Protein AF-A0A183KWL4-F1 (afdb_monomer_lite)

Radius of gyration: 19.21 Å; chains: 1; bounding box: 50×35×50 Å

Foldseek 3Di:
DPVPDDPVVVVVVVVVVVLVVLVVVLCCCLQPVDPPPDPDPDDDDSDHSLCCLQPPDDPVNNVSVLVVCLVCLVLAAADALCVVVVQCVVPPFDLVVLLVSVLVSCVSFDPDPDSVVSSVQCQQQFKAKQNQTCHDHPDSRPHGPVSSVVSCVNQDPVFQWIWIDRHRPDIGIHGNDSVSPD

Organism: NCBI:txid6186

Structure (mmCIF, N/CA/C/O backbone):
data_AF-A0A183KWL4-F1
#
_entry.id   AF-A0A183KWL4-F1
#
loop_
_atom_site.group_PDB
_atom_site.id
_atom_site.type_symbol
_atom_site.label_atom_id
_atom_site.label_alt_id
_atom_site.label_comp_id
_atom_site.label_asym_id
_atom_site.label_entity_id
_atom_site.label_seq_id
_atom_site.pdbx_PDB_ins_code
_atom_site.Cartn_x
_atom_site.Cartn_y
_atom_site.Cartn_z
_atom_site.occupancy
_atom_site.B_iso_or_equiv
_atom_site.auth_seq_id
_atom_site.auth_comp_id
_atom_site.auth_asym_id
_atom_site.auth_atom_id
_atom_site.pdbx_PDB_model_num
ATOM 1 N N . MET A 1 1 ? 22.504 18.244 -25.065 1.00 46.50 1 MET A N 1
ATOM 2 C CA . MET A 1 1 ? 23.653 17.922 -25.941 1.00 46.50 1 MET A CA 1
ATOM 3 C C . MET A 1 1 ? 24.718 17.270 -25.061 1.00 46.50 1 MET A C 1
ATOM 5 O O . MET A 1 1 ? 25.282 17.943 -24.215 1.00 46.50 1 MET A O 1
ATOM 9 N N . PHE A 1 2 ? 24.898 15.950 -25.150 1.00 50.12 2 PHE A N 1
ATOM 10 C CA . PHE A 1 2 ? 25.804 15.177 -24.285 1.00 50.12 2 PHE A CA 1
ATOM 11 C C . PHE A 1 2 ? 27.187 15.063 -24.951 1.00 50.12 2 PHE A C 1
ATOM 13 O O . PHE A 1 2 ? 27.503 14.051 -25.574 1.00 50.12 2 PHE A O 1
ATOM 20 N N . SER A 1 3 ? 27.991 16.127 -24.915 1.00 51.28 3 SER A N 1
ATOM 21 C CA . SER A 1 3 ? 29.235 16.244 -25.700 1.00 51.28 3 SER A CA 1
ATOM 22 C C . SER A 1 3 ? 30.487 15.620 -25.059 1.00 51.28 3 SER A C 1
ATOM 24 O O . SER A 1 3 ? 31.583 15.867 -25.544 1.00 51.28 3 SER A O 1
ATOM 26 N N . GLY A 1 4 ? 30.345 14.795 -24.014 1.00 57.56 4 GLY A N 1
ATOM 27 C CA . GLY A 1 4 ? 31.476 14.148 -23.323 1.00 57.56 4 GLY A CA 1
ATOM 28 C C . GLY A 1 4 ? 31.381 12.628 -23.164 1.00 57.56 4 GLY A C 1
ATOM 29 O O . GLY A 1 4 ? 32.296 12.028 -22.623 1.00 57.56 4 GLY A O 1
ATOM 30 N N . PHE A 1 5 ? 30.295 12.005 -23.627 1.00 54.16 5 PHE A N 1
ATOM 31 C CA . PHE A 1 5 ? 30.062 10.569 -23.454 1.00 54.16 5 PHE A CA 1
ATOM 32 C C . PHE A 1 5 ? 30.445 9.778 -24.711 1.00 54.16 5 PHE A C 1
ATOM 34 O O . PHE A 1 5 ? 30.109 10.175 -25.839 1.00 54.16 5 PHE A O 1
ATOM 41 N N . SER A 1 6 ? 31.098 8.635 -24.511 1.00 68.75 6 SER A N 1
ATOM 42 C CA . SER A 1 6 ? 31.286 7.606 -25.533 1.00 68.75 6 SER A CA 1
ATOM 43 C C . SER A 1 6 ? 29.929 7.115 -26.063 1.00 68.75 6 SER A C 1
ATOM 45 O O . SER A 1 6 ? 28.883 7.278 -25.430 1.00 68.75 6 SER A O 1
ATOM 47 N N . TYR A 1 7 ? 29.910 6.518 -27.257 1.00 62.44 7 TYR A N 1
ATOM 48 C CA . TYR A 1 7 ? 28.674 6.018 -27.876 1.00 62.44 7 TYR A CA 1
ATOM 49 C C . TYR A 1 7 ? 27.932 5.003 -26.982 1.00 62.44 7 TYR A C 1
ATOM 51 O O . TYR A 1 7 ? 26.702 5.018 -26.898 1.00 62.44 7 TYR A O 1
ATOM 59 N N . GLN A 1 8 ? 28.683 4.172 -26.252 1.00 61.38 8 GLN A N 1
ATOM 60 C CA . GLN A 1 8 ? 28.130 3.223 -25.286 1.00 61.38 8 GLN A CA 1
ATOM 61 C C . GLN A 1 8 ? 27.472 3.934 -24.097 1.00 61.38 8 GLN A C 1
ATOM 63 O O . GLN A 1 8 ? 26.343 3.601 -23.746 1.00 61.38 8 GLN A O 1
ATOM 68 N N . GLU A 1 9 ? 28.104 4.965 -23.536 1.00 62.22 9 GLU A N 1
ATOM 69 C CA . GLU A 1 9 ? 27.537 5.733 -22.420 1.00 62.22 9 GLU A CA 1
ATOM 70 C C . GLU A 1 9 ? 26.287 6.525 -22.829 1.00 62.22 9 GLU A C 1
ATOM 72 O O . GLU A 1 9 ? 25.316 6.575 -22.078 1.00 62.22 9 GLU A O 1
ATOM 77 N N . LYS A 1 10 ? 26.248 7.083 -24.046 1.00 61.50 10 LYS A N 1
ATOM 78 C CA . LYS A 1 10 ? 25.047 7.757 -24.579 1.00 61.50 10 LYS A CA 1
ATOM 79 C C . LYS A 1 10 ? 23.861 6.803 -24.714 1.00 61.50 10 LYS A C 1
ATOM 81 O O . LYS A 1 10 ? 22.736 7.167 -24.375 1.00 61.50 10 LYS A O 1
ATOM 86 N N . THR A 1 11 ? 24.120 5.584 -25.183 1.00 64.38 11 THR A N 1
ATOM 87 C CA . THR A 1 11 ? 23.097 4.537 -25.333 1.00 64.38 11 THR A CA 1
ATOM 88 C C . THR A 1 11 ? 22.573 4.089 -23.968 1.00 64.38 11 THR A C 1
ATOM 90 O O . THR A 1 11 ? 21.365 3.947 -23.775 1.00 64.38 11 THR A O 1
ATOM 93 N N . LEU A 1 12 ? 23.474 3.949 -22.993 1.00 61.06 12 LEU A N 1
ATOM 94 C CA . LEU A 1 12 ? 23.149 3.602 -21.614 1.00 61.06 12 LEU A CA 1
ATOM 95 C C . LEU A 1 12 ? 22.259 4.675 -20.960 1.00 61.06 12 LEU A C 1
ATOM 97 O O . LEU A 1 12 ? 21.179 4.364 -20.464 1.00 61.06 12 LEU A O 1
ATOM 101 N N . VAL A 1 13 ? 22.661 5.950 -21.040 1.00 69.25 13 VAL A N 1
ATOM 102 C CA . VAL A 1 13 ? 21.907 7.094 -20.493 1.00 69.25 13 VAL A CA 1
ATOM 103 C C . VAL A 1 13 ? 20.524 7.210 -21.133 1.00 69.25 13 VAL A C 1
ATOM 105 O O . VAL A 1 13 ? 19.535 7.383 -20.425 1.00 69.25 13 VAL A O 1
ATOM 108 N N . SER A 1 14 ? 20.428 7.065 -22.458 1.00 66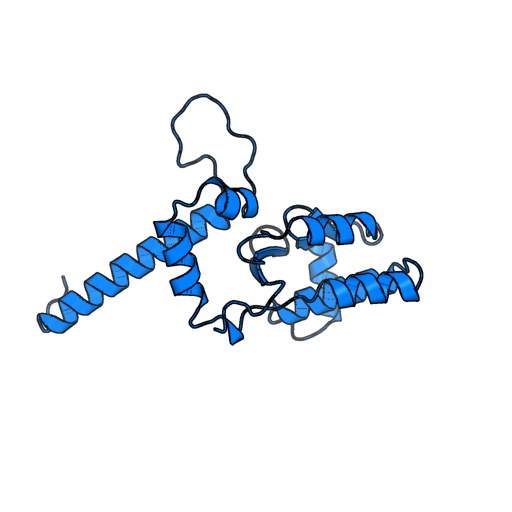.12 14 SER A N 1
ATOM 109 C CA . SER A 1 14 ? 19.138 7.111 -23.155 1.00 66.12 14 SER A CA 1
ATOM 110 C C . SER A 1 14 ? 18.209 5.980 -22.713 1.00 66.12 14 SER A C 1
ATOM 112 O O . SER A 1 14 ? 17.017 6.202 -22.526 1.00 66.12 14 SER A O 1
ATOM 114 N N . THR A 1 15 ? 18.751 4.780 -22.510 1.00 70.81 15 THR A N 1
ATOM 115 C CA . THR A 1 15 ? 17.979 3.614 -22.062 1.00 70.81 15 THR A CA 1
ATOM 116 C C . THR A 1 15 ? 17.452 3.817 -20.638 1.00 70.81 15 THR A C 1
ATOM 118 O O . THR A 1 15 ? 16.273 3.583 -20.376 1.00 70.81 15 THR A O 1
ATOM 121 N N . PHE A 1 16 ? 18.282 4.335 -19.727 1.00 73.31 16 PHE A N 1
ATOM 122 C CA . PHE A 1 16 ? 17.854 4.659 -18.363 1.00 73.31 16 PHE A CA 1
ATOM 123 C C . PHE A 1 16 ? 16.791 5.759 -18.315 1.00 73.31 16 PHE A C 1
ATOM 125 O O . PHE A 1 16 ? 15.855 5.653 -17.528 1.00 73.31 16 PHE A O 1
ATOM 132 N N . LEU A 1 17 ? 16.895 6.784 -19.166 1.00 73.88 17 LEU A N 1
ATOM 133 C CA . LEU A 1 17 ? 15.888 7.845 -19.255 1.00 73.88 17 LEU A CA 1
ATOM 134 C C . LEU A 1 17 ? 14.531 7.310 -19.720 1.00 73.88 17 LEU A C 1
ATOM 136 O O . LEU A 1 17 ? 13.511 7.678 -19.144 1.00 73.88 17 LEU A O 1
ATOM 140 N N . VAL A 1 18 ? 14.513 6.417 -20.715 1.00 80.00 18 VAL A N 1
ATOM 141 C CA . VAL A 1 18 ? 13.273 5.784 -21.195 1.00 80.00 18 VAL A CA 1
ATOM 142 C C . VAL A 1 18 ? 12.618 4.961 -20.084 1.00 80.00 18 VAL A C 1
ATOM 144 O O . VAL A 1 18 ? 11.425 5.121 -19.838 1.00 80.00 18 VAL A O 1
ATOM 147 N N . TYR A 1 19 ? 13.389 4.150 -19.351 1.00 79.19 19 TYR A N 1
ATOM 148 C CA . TYR A 1 19 ? 12.850 3.395 -18.216 1.00 79.19 19 TYR A CA 1
ATOM 149 C C . TYR A 1 19 ? 12.383 4.298 -17.070 1.00 79.19 19 TYR A C 1
ATOM 151 O O . TYR A 1 19 ? 11.344 4.035 -16.476 1.00 79.19 19 TYR A O 1
ATOM 159 N N . ALA A 1 20 ? 13.105 5.376 -16.766 1.00 78.94 20 ALA A N 1
ATOM 160 C CA . ALA A 1 20 ? 12.696 6.319 -15.729 1.00 78.94 20 ALA A CA 1
ATOM 161 C C . ALA A 1 20 ? 11.375 7.021 -16.087 1.00 78.94 20 ALA A C 1
ATOM 163 O O . ALA A 1 20 ? 10.506 7.168 -15.229 1.00 78.94 20 ALA A O 1
ATOM 164 N N . LEU A 1 21 ? 11.200 7.405 -17.355 1.00 83.19 21 LEU A N 1
ATOM 165 C CA . LEU A 1 21 ? 9.958 7.995 -17.854 1.00 83.19 21 LEU A CA 1
ATOM 166 C C . LEU A 1 21 ? 8.800 6.997 -17.795 1.00 83.19 21 LEU A C 1
ATOM 168 O O . LEU A 1 21 ? 7.746 7.339 -17.268 1.00 83.19 21 LEU A O 1
ATOM 172 N N . GLN A 1 22 ? 9.011 5.761 -18.256 1.00 85.31 22 GLN A N 1
ATOM 173 C CA . GLN A 1 22 ? 7.992 4.710 -18.210 1.00 85.31 22 GLN A CA 1
ATOM 174 C C . GLN A 1 22 ? 7.576 4.382 -16.766 1.00 85.31 22 GLN A C 1
ATOM 176 O O . GLN A 1 22 ? 6.387 4.269 -16.472 1.00 85.31 22 GLN A O 1
ATOM 181 N N . ALA A 1 23 ? 8.538 4.268 -15.845 1.00 84.06 23 ALA A N 1
ATOM 182 C CA . ALA A 1 23 ? 8.261 4.052 -14.428 1.00 84.06 23 ALA A CA 1
ATOM 183 C C . ALA A 1 23 ? 7.510 5.236 -13.804 1.00 84.06 23 ALA A C 1
ATOM 185 O O . ALA A 1 23 ? 6.563 5.023 -13.048 1.00 84.06 23 ALA A O 1
ATOM 186 N N . SER A 1 24 ? 7.895 6.472 -14.140 1.00 83.81 24 SER A N 1
ATOM 187 C CA . SER A 1 24 ? 7.213 7.675 -13.661 1.00 83.81 24 SER A CA 1
ATOM 188 C C . SER A 1 24 ? 5.779 7.753 -14.176 1.00 83.81 24 SER A C 1
ATOM 190 O O . SER A 1 24 ? 4.879 8.011 -13.387 1.00 83.81 24 SER A O 1
ATOM 19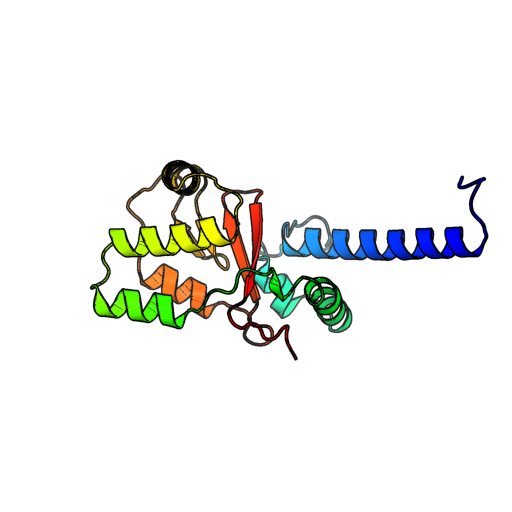2 N N . GLU A 1 25 ? 5.547 7.509 -15.466 1.00 85.56 25 GLU A N 1
ATOM 193 C CA . GLU A 1 25 ? 4.208 7.520 -16.061 1.00 85.56 25 GLU A CA 1
ATOM 194 C C . GLU A 1 25 ? 3.302 6.479 -15.393 1.00 85.56 25 GLU A C 1
ATOM 196 O O . GLU A 1 25 ? 2.185 6.790 -14.971 1.00 85.56 25 GLU A O 1
ATOM 201 N N . LEU A 1 26 ? 3.812 5.255 -15.234 1.00 86.56 26 LEU A N 1
ATOM 202 C CA . LEU A 1 26 ? 3.082 4.165 -14.602 1.00 86.56 26 LEU A CA 1
ATOM 203 C C . LEU A 1 26 ? 2.777 4.467 -13.127 1.00 86.56 26 LEU A C 1
ATOM 205 O O . LEU A 1 26 ? 1.647 4.272 -12.680 1.00 86.56 26 LEU A O 1
ATOM 209 N N . ALA A 1 27 ? 3.750 4.992 -12.378 1.00 85.19 27 ALA A N 1
ATOM 210 C CA . ALA A 1 27 ? 3.561 5.383 -10.984 1.00 85.19 27 ALA A CA 1
ATOM 211 C C . ALA A 1 27 ? 2.551 6.530 -10.843 1.00 85.19 27 ALA A C 1
ATOM 213 O O . ALA A 1 27 ? 1.688 6.476 -9.969 1.00 85.19 27 ALA A O 1
ATOM 214 N N . THR A 1 28 ? 2.611 7.541 -11.714 1.00 83.56 28 THR A N 1
ATOM 215 C CA . THR A 1 28 ? 1.644 8.644 -11.720 1.00 83.56 28 THR A CA 1
ATOM 216 C C . THR A 1 28 ? 0.240 8.137 -12.015 1.00 83.56 28 THR A C 1
ATOM 218 O O . THR A 1 28 ? -0.682 8.498 -11.290 1.00 83.56 28 THR A O 1
ATOM 221 N N . ARG A 1 29 ? 0.072 7.252 -13.006 1.00 84.56 29 ARG A N 1
ATOM 222 C CA . ARG A 1 29 ? -1.231 6.647 -13.314 1.00 84.56 29 ARG A CA 1
ATOM 223 C C . ARG A 1 29 ? -1.783 5.873 -12.123 1.00 84.56 29 ARG A C 1
ATOM 225 O O . ARG A 1 29 ? -2.940 6.069 -11.784 1.00 84.56 29 ARG A O 1
ATOM 232 N N . ILE A 1 30 ? -0.963 5.053 -11.463 1.00 85.62 30 ILE A N 1
ATOM 233 C CA . ILE A 1 30 ? -1.395 4.237 -10.320 1.00 85.62 30 ILE A CA 1
ATOM 234 C C . ILE A 1 30 ? -1.716 5.098 -9.092 1.00 85.62 30 ILE A C 1
ATOM 236 O O . ILE A 1 30 ? -2.782 4.948 -8.504 1.00 85.62 30 ILE A O 1
ATOM 240 N N . PHE A 1 31 ? -0.816 5.984 -8.664 1.00 83.44 31 PHE A N 1
ATOM 241 C CA . PHE A 1 31 ? -0.967 6.712 -7.395 1.00 83.44 31 PHE A CA 1
ATOM 242 C C . PHE A 1 31 ? -1.796 7.986 -7.499 1.00 83.44 31 PHE A C 1
ATOM 244 O O . PHE A 1 31 ? -2.379 8.423 -6.508 1.00 83.44 31 PHE A O 1
ATOM 251 N N . PHE A 1 32 ? -1.868 8.567 -8.692 1.00 79.69 32 PHE A N 1
ATOM 252 C CA . PHE A 1 32 ? -2.615 9.786 -8.962 1.00 79.69 32 PHE A CA 1
ATOM 253 C C . PHE A 1 32 ? -3.523 9.586 -10.181 1.00 79.69 32 PHE A C 1
ATOM 255 O O . PHE A 1 32 ? -3.358 10.296 -11.182 1.00 79.69 32 PHE A O 1
ATOM 262 N N . PRO A 1 33 ? -4.488 8.640 -10.103 1.00 68.94 33 PRO A N 1
ATOM 263 C CA . PRO A 1 33 ? -5.539 8.513 -11.101 1.00 68.94 33 PRO A CA 1
ATOM 264 C C . PRO A 1 33 ? -6.215 9.864 -11.246 1.00 68.94 33 PRO A C 1
ATOM 266 O O . PRO A 1 33 ? -6.948 10.321 -10.374 1.00 68.94 33 PRO A O 1
ATOM 269 N N . SER A 1 34 ? -5.901 10.546 -12.332 1.00 60.62 34 SER A N 1
ATOM 270 C CA . SER A 1 34 ? -6.473 11.829 -12.678 1.00 60.62 34 SER A CA 1
ATOM 271 C C . SER A 1 34 ? -7.142 11.653 -14.030 1.00 60.62 34 SER A C 1
ATOM 273 O O . SER A 1 34 ? -6.606 11.006 -14.929 1.00 60.62 34 SER A O 1
ATOM 275 N N . SER A 1 35 ? -8.325 12.246 -14.173 1.00 50.72 35 SER A N 1
ATOM 276 C CA . SER A 1 35 ? -9.156 12.308 -15.385 1.00 50.72 35 SER A CA 1
ATOM 277 C C . SER A 1 35 ? -8.466 12.942 -16.608 1.00 50.72 35 SER A C 1
ATOM 279 O O . SER A 1 35 ? -9.097 13.168 -17.634 1.00 50.72 35 SER A O 1
ATOM 281 N N . VAL A 1 36 ? -7.168 13.237 -16.515 1.00 47.22 36 VAL A N 1
ATOM 282 C CA . VAL A 1 36 ? -6.392 14.065 -17.441 1.00 47.22 36 VAL A CA 1
ATOM 283 C C . VAL A 1 36 ? -5.947 13.294 -18.693 1.00 47.22 36 VAL A C 1
ATOM 285 O O . VAL A 1 36 ? -5.586 13.921 -19.682 1.00 47.22 36 VAL A O 1
ATOM 288 N N . ASN A 1 37 ? -6.049 11.958 -18.717 1.00 40.53 37 ASN A N 1
ATOM 289 C CA . ASN A 1 37 ? -5.529 11.137 -19.824 1.00 40.53 37 ASN A CA 1
ATOM 290 C C . ASN A 1 37 ? -6.577 10.363 -20.648 1.00 40.53 37 ASN A C 1
ATOM 292 O O . ASN A 1 37 ? -6.216 9.422 -21.351 1.00 40.53 37 ASN A O 1
ATOM 296 N N . CYS A 1 38 ? -7.858 10.745 -20.634 1.00 40.78 38 CYS A N 1
ATOM 297 C CA . CYS A 1 38 ? -8.850 10.196 -21.573 1.00 40.78 38 CYS A CA 1
ATOM 298 C C . CYS A 1 38 ? -9.778 11.304 -22.101 1.00 40.78 38 CYS A C 1
ATOM 300 O O . CYS A 1 38 ? -10.709 11.687 -21.395 1.00 40.78 38 CYS A O 1
ATOM 302 N N . PRO A 1 39 ? -9.580 11.806 -23.335 1.00 39.69 39 PRO A N 1
ATOM 303 C CA . PRO A 1 39 ? -10.559 12.649 -24.000 1.00 39.69 39 PRO A CA 1
ATOM 304 C C . PRO A 1 39 ? -11.639 11.726 -24.567 1.00 39.69 39 PRO A C 1
ATOM 306 O O . PRO A 1 39 ? -11.591 11.340 -25.727 1.00 39.69 39 PRO A O 1
ATOM 309 N N . ASN A 1 40 ? -12.570 11.294 -23.726 1.00 38.53 40 ASN A N 1
ATOM 310 C CA . ASN A 1 40 ? -13.850 10.778 -24.187 1.00 38.53 40 ASN A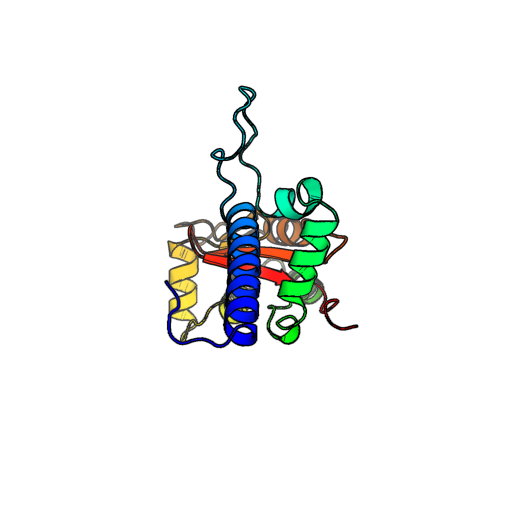 CA 1
ATOM 311 C C . ASN A 1 40 ? -14.912 11.220 -23.184 1.00 38.53 40 ASN A C 1
ATOM 313 O O . ASN A 1 40 ? -14.820 10.907 -21.997 1.00 38.53 40 ASN A O 1
ATOM 317 N N . ASP A 1 41 ? -15.891 11.965 -23.697 1.00 39.62 41 ASP A N 1
ATOM 318 C CA . ASP A 1 41 ? -17.022 12.615 -23.021 1.00 39.62 41 ASP A CA 1
ATOM 319 C C . ASP A 1 41 ? -18.036 11.635 -22.394 1.00 39.62 41 ASP A C 1
ATOM 321 O O . ASP A 1 41 ? -19.252 11.794 -22.469 1.00 39.62 41 ASP A O 1
ATOM 325 N N . SER A 1 42 ? -17.547 10.609 -21.709 1.00 40.25 42 SER A N 1
ATOM 326 C CA . SER A 1 42 ? -18.338 9.758 -20.832 1.00 40.25 42 SER A CA 1
ATOM 327 C C . SER A 1 42 ? -17.548 9.566 -19.542 1.00 40.25 42 SER A C 1
ATOM 329 O O . SER A 1 42 ? -16.733 8.650 -19.441 1.00 40.25 42 SER A O 1
ATOM 331 N N . LEU A 1 43 ? -17.746 10.501 -18.604 1.00 49.19 43 LEU A N 1
ATOM 332 C CA . LEU A 1 43 ? -17.233 10.509 -17.226 1.00 49.19 43 LEU A CA 1
ATOM 333 C C . LEU A 1 43 ? -16.843 9.108 -16.717 1.00 49.19 43 LEU A C 1
ATOM 335 O O . LEU A 1 43 ? -17.738 8.286 -16.498 1.00 49.19 43 LEU A O 1
ATOM 339 N N . PRO A 1 44 ? -15.562 8.821 -16.433 1.00 44.59 44 PRO A N 1
ATOM 340 C CA . PRO A 1 44 ? -15.242 7.723 -15.553 1.00 44.59 44 PRO A CA 1
ATOM 341 C C . PRO A 1 44 ? -15.283 8.243 -14.116 1.00 44.59 44 PRO A C 1
ATOM 343 O O . PRO A 1 44 ? -14.589 9.192 -13.758 1.00 44.59 44 PRO A O 1
ATOM 346 N N . VAL A 1 45 ? -16.118 7.590 -13.312 1.00 52.88 45 VAL A N 1
ATOM 347 C CA . VAL A 1 45 ? -16.023 7.481 -11.850 1.00 52.88 45 VAL A CA 1
ATOM 348 C C . VAL A 1 45 ? -14.557 7.553 -11.405 1.00 52.88 45 VAL A C 1
ATOM 350 O O . VAL A 1 45 ? -13.732 6.882 -12.021 1.00 52.88 45 VAL A O 1
ATOM 353 N N . ASP A 1 46 ? -14.243 8.343 -10.371 1.00 63.47 46 ASP A N 1
ATOM 354 C CA . ASP A 1 46 ? -12.910 8.430 -9.753 1.00 63.47 46 ASP A CA 1
ATOM 355 C C . ASP A 1 46 ? -12.321 7.023 -9.548 1.00 63.47 46 ASP A C 1
ATOM 357 O O . ASP A 1 46 ? -12.668 6.323 -8.593 1.00 63.47 46 ASP A O 1
ATOM 361 N N . LYS A 1 47 ? -11.461 6.582 -10.474 1.00 72.31 47 LYS A N 1
ATOM 362 C CA . LYS A 1 47 ? -10.868 5.246 -10.424 1.00 72.31 47 LYS A CA 1
ATOM 363 C C . LYS A 1 47 ? -9.844 5.205 -9.309 1.00 72.31 47 LYS A C 1
ATOM 365 O O . LYS A 1 47 ? -9.043 6.120 -9.129 1.00 72.31 47 LYS A O 1
ATOM 370 N N . THR A 1 48 ? -9.856 4.126 -8.554 1.00 80.31 48 THR A N 1
ATOM 371 C CA . THR A 1 48 ? -8.909 3.903 -7.471 1.00 80.31 48 THR A CA 1
ATOM 372 C C . THR A 1 48 ? -7.589 3.367 -8.015 1.00 80.31 48 THR A C 1
ATOM 374 O O . THR A 1 48 ? -7.542 2.668 -9.027 1.00 80.31 48 THR A O 1
ATOM 377 N N . SER A 1 49 ? -6.498 3.621 -7.293 1.00 82.62 49 SER A N 1
ATOM 378 C CA . SER A 1 49 ? -5.174 3.071 -7.610 1.00 82.62 49 SER A CA 1
ATOM 379 C C . SER A 1 49 ? -5.177 1.554 -7.805 1.00 82.62 49 SER A C 1
ATOM 381 O O . SER A 1 49 ? -4.421 1.020 -8.612 1.00 82.62 49 SER A O 1
ATOM 383 N N . LEU A 1 50 ? -6.037 0.852 -7.066 1.00 83.38 50 LEU A N 1
ATOM 384 C CA . LEU A 1 50 ? -6.135 -0.598 -7.122 1.00 83.38 50 LEU A CA 1
ATOM 385 C C . LEU A 1 50 ? -6.890 -1.082 -8.365 1.00 83.38 50 LEU A C 1
ATOM 387 O O . LEU A 1 50 ? -6.470 -2.056 -8.983 1.00 83.38 50 LEU A O 1
ATOM 391 N N . GLU A 1 51 ? -7.939 -0.368 -8.778 1.00 83.69 51 GLU A N 1
ATOM 392 C CA . GLU A 1 51 ? -8.664 -0.657 -10.021 1.00 83.69 51 GLU A CA 1
ATOM 393 C C . GLU A 1 51 ? -7.769 -0.500 -11.250 1.00 83.69 51 GLU A C 1
ATOM 395 O O . GLU A 1 51 ? -7.885 -1.284 -12.188 1.00 83.69 51 GLU A O 1
ATOM 400 N N . ILE A 1 52 ? -6.828 0.447 -11.227 1.00 84.31 52 ILE A N 1
ATOM 401 C CA . ILE A 1 52 ? -5.838 0.603 -12.300 1.00 84.31 52 ILE A CA 1
ATOM 402 C C . ILE A 1 52 ? -4.965 -0.647 -12.405 1.00 84.31 52 ILE A C 1
ATOM 404 O O . ILE A 1 52 ? -4.838 -1.221 -13.485 1.00 84.31 52 ILE A O 1
ATOM 408 N N . ILE A 1 53 ? -4.416 -1.117 -11.280 1.00 82.88 53 ILE A N 1
ATOM 409 C CA . ILE A 1 53 ? -3.565 -2.319 -11.226 1.00 82.88 53 ILE A CA 1
ATOM 410 C C . ILE A 1 53 ? -4.329 -3.563 -11.710 1.00 82.88 53 ILE A C 1
ATOM 412 O O . ILE A 1 53 ? -3.795 -4.378 -12.475 1.00 82.88 53 ILE A O 1
ATOM 416 N N . GLN A 1 54 ? -5.583 -3.697 -11.274 1.00 80.75 54 GLN A N 1
ATOM 417 C CA . GLN A 1 54 ? -6.433 -4.854 -11.546 1.00 80.75 54 GLN A CA 1
ATOM 418 C C . GLN A 1 54 ? -6.924 -4.895 -12.994 1.00 80.75 54 GLN A C 1
ATOM 420 O O . GLN A 1 54 ? -6.818 -5.935 -13.648 1.00 80.75 54 GLN A O 1
ATOM 425 N N . ASN A 1 55 ? -7.421 -3.768 -13.503 1.00 81.44 55 ASN A N 1
ATOM 426 C CA . ASN A 1 55 ? -8.277 -3.754 -14.687 1.00 81.44 55 ASN A CA 1
ATOM 427 C C . ASN A 1 55 ? -7.713 -2.947 -15.861 1.00 81.44 55 ASN A C 1
ATOM 429 O O . ASN A 1 55 ? -8.156 -3.159 -16.986 1.00 81.44 55 ASN A O 1
ATOM 433 N N . GLU A 1 56 ? -6.756 -2.041 -15.638 1.00 83.75 56 GLU A N 1
ATOM 434 C CA . GLU A 1 56 ? -6.291 -1.121 -16.691 1.00 83.75 56 GLU A CA 1
ATOM 435 C C . GLU A 1 56 ? -4.868 -1.364 -17.166 1.00 83.75 56 GLU A C 1
ATOM 437 O O . GLU A 1 56 ? -4.531 -1.001 -18.292 1.00 83.75 56 GLU A O 1
ATOM 442 N N . LEU A 1 57 ? -4.021 -1.964 -16.329 1.00 83.06 57 LEU A N 1
ATOM 443 C CA . LEU A 1 57 ? -2.678 -2.320 -16.761 1.00 83.06 57 LEU A CA 1
ATOM 444 C C . LEU A 1 57 ? -2.744 -3.463 -17.773 1.00 83.06 57 LEU A C 1
ATOM 446 O O . LEU A 1 57 ? -3.226 -4.561 -17.479 1.00 83.06 57 LEU A O 1
ATOM 450 N N . SER A 1 58 ? -2.182 -3.219 -18.954 1.00 84.81 58 SER A N 1
ATOM 451 C CA . SER A 1 58 ? -1.873 -4.270 -19.916 1.00 84.81 58 SER A CA 1
ATOM 452 C C . SER A 1 58 ? -0.946 -5.319 -19.293 1.00 84.81 58 SER A C 1
ATOM 454 O O . SER A 1 58 ? -0.227 -5.068 -18.321 1.00 84.81 58 SER A O 1
ATOM 456 N N . SER A 1 59 ? -0.903 -6.514 -19.887 1.00 83.38 59 SER A N 1
ATOM 457 C CA . SER A 1 59 ? -0.013 -7.583 -19.409 1.00 83.38 59 SER A CA 1
ATOM 458 C C . SER A 1 59 ? 1.461 -7.148 -19.389 1.00 83.38 59 SER A C 1
ATOM 460 O O . SER A 1 59 ? 2.190 -7.488 -18.460 1.00 83.38 59 SER A O 1
ATOM 462 N N . SER A 1 60 ? 1.894 -6.345 -20.367 1.00 84.62 60 SER A N 1
ATOM 463 C CA . SER A 1 60 ? 3.246 -5.777 -20.419 1.00 84.62 60 SER A CA 1
ATOM 464 C C . SER A 1 60 ? 3.515 -4.769 -19.304 1.00 84.62 60 SER A C 1
ATOM 466 O O . SER A 1 60 ? 4.569 -4.839 -18.679 1.00 84.62 60 SER A O 1
ATOM 468 N N . GLU A 1 61 ? 2.577 -3.864 -19.012 1.00 85.50 61 GLU A N 1
ATOM 469 C CA . GLU A 1 61 ? 2.731 -2.883 -17.926 1.00 85.50 61 GLU A CA 1
ATOM 470 C C . GLU A 1 61 ? 2.752 -3.561 -16.562 1.00 85.50 61 GLU A C 1
ATOM 472 O O . GLU A 1 61 ? 3.552 -3.198 -15.704 1.00 85.50 61 GLU A O 1
ATOM 477 N N . ARG A 1 62 ? 1.925 -4.592 -16.371 1.00 83.12 62 ARG A N 1
ATOM 478 C CA . ARG A 1 62 ? 1.925 -5.387 -15.145 1.00 83.12 62 ARG A CA 1
ATOM 479 C C . ARG A 1 62 ? 3.260 -6.115 -14.963 1.00 83.12 62 ARG A C 1
ATOM 481 O O . ARG A 1 62 ? 3.858 -6.025 -13.895 1.00 83.12 62 ARG A O 1
ATOM 488 N N . ASN A 1 63 ? 3.776 -6.761 -16.010 1.00 84.19 63 ASN A N 1
ATOM 489 C CA . ASN A 1 63 ? 5.097 -7.402 -15.984 1.00 84.19 63 ASN A CA 1
ATOM 490 C C . ASN A 1 63 ? 6.228 -6.397 -15.727 1.00 84.19 63 ASN A C 1
ATOM 492 O O . ASN A 1 63 ? 7.187 -6.707 -15.018 1.00 84.19 63 ASN A O 1
ATOM 496 N N . TYR A 1 64 ? 6.108 -5.186 -16.268 1.00 85.50 64 TYR A N 1
ATOM 497 C CA . TYR A 1 64 ? 7.059 -4.111 -16.024 1.00 85.50 64 TYR A CA 1
ATOM 498 C C . TYR A 1 64 ? 7.000 -3.620 -14.572 1.00 85.50 64 TYR A C 1
ATOM 500 O O . TYR A 1 64 ? 8.036 -3.583 -13.916 1.00 85.50 64 TYR A O 1
ATOM 508 N N . LEU A 1 65 ? 5.803 -3.363 -14.028 1.00 84.62 65 LEU A N 1
ATOM 509 C CA . LEU A 1 65 ? 5.594 -3.021 -12.616 1.00 84.62 65 LEU A CA 1
ATOM 510 C C . LEU A 1 65 ? 6.253 -4.055 -11.700 1.00 84.62 65 LEU A C 1
ATOM 512 O O . LEU A 1 65 ? 7.011 -3.702 -10.801 1.00 84.62 65 LEU A O 1
ATOM 516 N N . PHE A 1 66 ? 6.021 -5.339 -11.966 1.00 80.19 66 PHE A N 1
ATOM 517 C CA . PHE A 1 66 ? 6.665 -6.417 -11.225 1.00 80.19 66 PHE A CA 1
ATOM 518 C C . PHE A 1 66 ? 8.182 -6.401 -11.357 1.00 80.19 66 PHE A C 1
ATOM 520 O O . PHE A 1 66 ? 8.877 -6.593 -10.366 1.00 80.19 66 PHE A O 1
ATOM 527 N N . SER A 1 67 ? 8.706 -6.148 -12.554 1.00 81.50 67 SER A N 1
ATOM 528 C CA . SER A 1 67 ? 10.150 -6.064 -12.781 1.00 81.50 67 SER A CA 1
ATOM 529 C C . SER A 1 67 ? 10.777 -4.876 -12.046 1.00 81.50 67 SER A C 1
ATOM 531 O O . SER A 1 67 ? 11.903 -4.989 -11.574 1.00 81.50 67 SER A O 1
ATOM 533 N N . CYS A 1 68 ? 10.044 -3.771 -11.888 1.00 81.69 68 CYS A N 1
ATOM 534 C CA . CYS A 1 68 ? 10.459 -2.620 -11.085 1.00 81.69 68 CYS A CA 1
ATOM 535 C C . CYS A 1 68 ? 10.403 -2.897 -9.577 1.00 81.69 68 CYS A C 1
ATOM 537 O O . CYS A 1 68 ? 11.260 -2.421 -8.839 1.00 81.69 68 CYS A O 1
ATOM 539 N N . LEU A 1 69 ? 9.407 -3.660 -9.119 1.00 79.81 69 LEU A N 1
ATOM 540 C CA . LEU A 1 69 ? 9.222 -3.997 -7.705 1.00 79.81 69 LEU A CA 1
ATOM 541 C C . LEU A 1 69 ? 10.105 -5.166 -7.247 1.00 79.81 69 LEU A C 1
ATOM 543 O O . LEU A 1 69 ? 10.469 -5.233 -6.079 1.00 79.81 69 LEU A O 1
ATOM 547 N N . LYS A 1 70 ? 10.483 -6.086 -8.141 1.00 78.69 70 LYS A N 1
ATOM 548 C CA . LYS A 1 70 ? 11.257 -7.293 -7.805 1.00 78.69 70 LYS A CA 1
ATOM 549 C C . LYS A 1 70 ? 12.604 -6.995 -7.119 1.00 78.69 70 LYS A C 1
ATOM 551 O O . LYS A 1 70 ? 12.896 -7.657 -6.128 1.00 78.69 70 LYS A O 1
ATOM 556 N N . PRO A 1 71 ? 13.420 -6.014 -7.552 1.00 75.50 71 PRO A N 1
ATOM 557 C CA . PRO A 1 71 ? 14.675 -5.687 -6.871 1.00 75.50 71 PRO A CA 1
ATOM 558 C C . PRO A 1 71 ? 14.477 -5.122 -5.459 1.00 75.50 71 PRO A C 1
ATOM 560 O O . PRO A 1 71 ? 15.336 -5.298 -4.599 1.00 75.50 71 PRO A O 1
ATOM 563 N N . SER A 1 72 ? 13.354 -4.442 -5.212 1.00 70.88 72 SER A N 1
ATOM 564 C CA . SER A 1 72 ? 13.012 -3.829 -3.923 1.00 70.88 72 SER A CA 1
ATOM 565 C C . SER A 1 72 ? 11.999 -4.641 -3.115 1.00 70.88 72 SER A C 1
ATOM 567 O O . SER A 1 72 ? 11.559 -4.207 -2.056 1.00 70.88 72 SER A O 1
ATOM 569 N N . ALA A 1 73 ? 11.677 -5.844 -3.578 1.00 69.31 73 ALA A N 1
ATOM 570 C CA . ALA A 1 73 ? 10.711 -6.765 -3.004 1.00 69.31 73 ALA A CA 1
ATOM 571 C C . ALA A 1 73 ? 10.891 -7.010 -1.508 1.00 69.31 73 ALA A C 1
ATOM 573 O O . ALA A 1 73 ? 9.929 -7.001 -0.747 1.00 69.31 73 ALA A O 1
ATOM 574 N N . GLN A 1 74 ? 12.143 -7.204 -1.097 1.00 65.31 74 GLN A N 1
ATOM 575 C CA . GLN A 1 74 ? 12.528 -7.425 0.295 1.00 65.31 74 GLN A CA 1
ATOM 576 C C . GLN A 1 74 ? 12.300 -6.197 1.190 1.00 65.31 74 GLN A C 1
ATOM 578 O O . GLN A 1 74 ? 12.282 -6.322 2.409 1.00 65.31 74 GLN A O 1
ATOM 583 N N . PHE A 1 75 ? 12.143 -5.016 0.589 1.00 68.81 75 PHE A N 1
ATOM 584 C CA . PHE A 1 75 ? 11.875 -3.753 1.270 1.00 68.81 75 PHE A CA 1
ATOM 585 C C . PHE A 1 75 ? 10.408 -3.326 1.160 1.00 68.81 75 PHE A C 1
ATOM 587 O O . PHE A 1 75 ? 10.034 -2.307 1.737 1.00 68.81 75 PHE A O 1
ATOM 594 N N . LEU A 1 76 ? 9.574 -4.070 0.423 1.00 72.62 76 LEU A N 1
ATOM 595 C CA . LEU A 1 76 ? 8.142 -3.805 0.398 1.00 72.62 76 LEU A CA 1
ATOM 596 C C . LEU A 1 76 ? 7.546 -4.17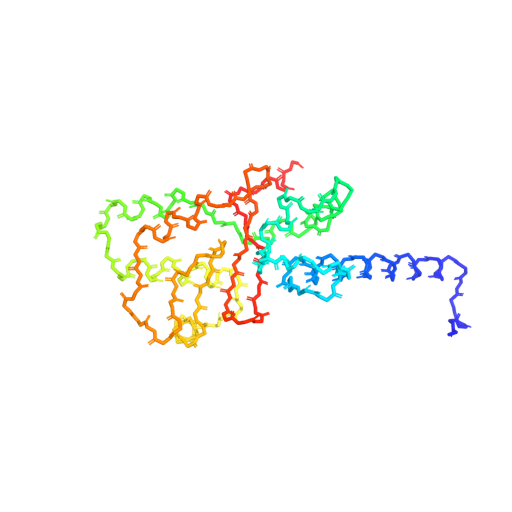4 1.758 1.00 72.62 76 LEU A C 1
ATOM 598 O O . LEU A 1 76 ? 7.733 -5.308 2.205 1.00 72.62 76 LEU A O 1
ATOM 602 N N . PRO A 1 77 ? 6.797 -3.268 2.408 1.00 73.50 77 PRO A N 1
ATOM 603 C CA . PRO A 1 77 ? 6.111 -3.592 3.647 1.00 73.50 77 PRO A CA 1
ATOM 604 C C . PRO A 1 77 ? 5.139 -4.755 3.420 1.00 73.50 77 PRO A C 1
ATOM 606 O O . PRO A 1 77 ? 4.161 -4.641 2.670 1.00 73.50 77 PRO A O 1
ATOM 609 N N . VAL A 1 78 ? 5.434 -5.891 4.055 1.00 72.88 78 VAL A N 1
ATOM 610 C CA . VAL A 1 78 ? 4.583 -7.081 4.015 1.00 72.88 78 VAL A CA 1
ATOM 611 C C . VAL A 1 78 ? 3.624 -7.026 5.195 1.00 72.88 78 VAL A C 1
ATOM 613 O O . VAL A 1 78 ? 4.045 -7.006 6.349 1.00 72.88 78 VAL A O 1
ATOM 616 N N . ILE A 1 79 ? 2.329 -7.011 4.903 1.00 72.00 79 ILE A N 1
ATOM 617 C CA . ILE A 1 79 ? 1.263 -7.018 5.898 1.00 72.00 79 ILE A CA 1
ATOM 618 C C . ILE A 1 79 ? 0.647 -8.411 5.908 1.00 72.00 79 ILE A C 1
ATOM 620 O O . ILE A 1 79 ? 0.117 -8.844 4.892 1.00 72.00 79 ILE A O 1
ATOM 624 N N . TYR A 1 80 ? 0.666 -9.104 7.042 1.00 70.56 80 TYR A N 1
ATOM 625 C CA . TYR A 1 80 ? 0.077 -10.438 7.175 1.00 70.56 80 TYR A CA 1
ATOM 626 C C . TYR A 1 80 ? -1.365 -10.342 7.678 1.00 70.56 80 TYR A C 1
ATOM 628 O O . TYR A 1 80 ? -1.572 -10.231 8.883 1.00 70.56 80 TYR A O 1
ATOM 636 N N . PRO A 1 81 ? -2.402 -10.433 6.820 1.00 64.69 81 PRO A N 1
ATOM 637 C CA . PRO A 1 81 ? -3.775 -10.121 7.230 1.00 64.69 81 PRO A CA 1
ATOM 638 C C . PRO A 1 81 ? -4.292 -11.025 8.354 1.00 64.69 81 PRO A C 1
ATOM 640 O O . PRO A 1 81 ? -5.127 -10.600 9.147 1.00 64.69 81 PRO A O 1
ATOM 643 N N . LYS A 1 82 ? -3.773 -12.260 8.440 1.00 64.19 82 LYS A N 1
ATOM 644 C CA . LYS A 1 82 ? -4.111 -13.214 9.503 1.00 64.19 82 LYS A CA 1
ATOM 645 C C . LYS A 1 82 ? -3.752 -12.681 10.884 1.00 64.19 82 LYS A C 1
ATOM 647 O O . LYS A 1 82 ? -4.596 -12.755 11.770 1.00 64.19 82 LYS A O 1
ATOM 652 N N . ASP A 1 83 ? -2.576 -12.077 11.031 1.00 64.31 83 ASP A N 1
ATOM 653 C CA . ASP A 1 83 ? -2.102 -11.533 12.307 1.00 64.31 83 ASP A CA 1
ATOM 654 C C . ASP A 1 83 ? -3.022 -10.406 12.792 1.00 64.31 83 ASP A C 1
ATOM 656 O O . ASP A 1 83 ? -3.378 -10.344 13.968 1.00 64.31 83 ASP A O 1
ATOM 660 N N . PHE A 1 84 ? -3.519 -9.589 11.858 1.00 64.62 84 PHE A N 1
ATOM 661 C CA . PHE A 1 84 ? -4.490 -8.532 12.139 1.00 64.62 84 PHE A CA 1
ATOM 662 C C . PHE A 1 84 ? -5.864 -9.100 12.508 1.00 64.62 84 PHE A C 1
ATOM 664 O O . PHE A 1 84 ? -6.458 -8.685 13.502 1.00 64.62 84 PHE A O 1
ATOM 671 N N . THR A 1 85 ? -6.375 -10.077 11.751 1.00 64.69 85 THR A N 1
ATOM 672 C CA . THR A 1 85 ? -7.699 -10.665 12.013 1.00 64.69 85 THR A CA 1
ATOM 673 C C . THR A 1 85 ? -7.745 -11.543 13.264 1.00 64.69 85 THR A C 1
ATOM 675 O O . THR A 1 85 ? -8.777 -11.597 13.929 1.00 64.69 85 THR A O 1
ATOM 678 N N . ASP A 1 86 ? -6.655 -12.229 13.606 1.00 64.69 86 ASP A N 1
ATOM 679 C CA . ASP A 1 86 ? -6.586 -13.082 14.793 1.00 64.69 86 ASP A CA 1
ATOM 680 C C . ASP A 1 86 ? -6.375 -12.255 16.063 1.00 64.69 86 ASP A C 1
ATOM 682 O O . ASP A 1 86 ? -6.960 -12.584 17.096 1.00 64.69 86 ASP A O 1
ATOM 686 N N . SER A 1 87 ? -5.613 -11.158 15.977 1.00 59.94 87 SER A N 1
ATOM 687 C CA . SER A 1 87 ? -5.530 -10.146 17.038 1.00 59.94 87 SER A CA 1
ATOM 688 C C . SER A 1 87 ? -6.922 -9.591 17.368 1.00 59.94 87 SER A C 1
ATOM 690 O O . SER A 1 87 ? -7.381 -9.699 18.504 1.00 59.94 87 SER A O 1
ATOM 692 N N . LEU A 1 88 ? -7.657 -9.157 16.338 1.00 61.72 88 LEU A N 1
ATOM 693 C CA . LEU A 1 88 ? -9.042 -8.675 16.413 1.00 61.72 88 LEU A CA 1
ATOM 694 C C . LEU A 1 88 ? -10.019 -9.658 17.081 1.00 61.72 88 LEU A C 1
ATOM 696 O O . LEU A 1 88 ? -10.860 -9.262 17.889 1.00 61.72 88 LEU A O 1
ATOM 700 N N . LYS A 1 89 ? -9.914 -10.952 16.751 1.00 62.91 89 LYS A N 1
ATOM 701 C CA . LYS A 1 89 ? -10.782 -12.005 17.305 1.00 62.91 89 LYS A CA 1
ATOM 702 C C . LYS A 1 89 ? -10.501 -12.310 18.773 1.00 62.91 89 LYS A C 1
ATOM 704 O O . LYS A 1 89 ? -11.427 -12.666 19.495 1.00 62.91 89 LYS A O 1
ATOM 709 N N . ARG A 1 90 ? -9.240 -12.230 19.210 1.00 62.22 90 ARG A N 1
ATOM 710 C CA . ARG A 1 90 ? -8.849 -12.561 20.592 1.00 62.22 90 ARG A CA 1
ATOM 711 C C . ARG A 1 90 ? -9.183 -11.450 21.580 1.00 62.22 90 ARG A C 1
ATOM 713 O O . ARG A 1 90 ? -9.397 -11.747 22.749 1.00 62.22 90 ARG A O 1
ATOM 720 N N . SER A 1 91 ? -9.206 -10.201 21.130 1.00 53.31 91 SER A N 1
ATOM 721 C CA . SER A 1 91 ? -9.327 -9.038 22.011 1.00 53.31 91 SER A CA 1
ATOM 722 C C . SER A 1 91 ? -10.696 -8.381 22.045 1.00 53.31 91 SER A C 1
ATOM 724 O O . SER A 1 91 ? -10.917 -7.507 22.877 1.00 53.31 91 SER A O 1
ATOM 726 N N . GLY A 1 92 ? -11.621 -8.808 21.184 1.00 54.41 92 GLY A N 1
ATOM 727 C CA . GLY A 1 92 ? -12.977 -8.278 21.160 1.00 54.41 92 GLY A CA 1
ATOM 728 C C . GLY A 1 92 ? -13.013 -6.821 20.715 1.00 54.41 92 GLY A C 1
ATOM 729 O O . GLY A 1 92 ? -13.331 -5.955 21.515 1.00 54.41 92 GLY A O 1
ATOM 730 N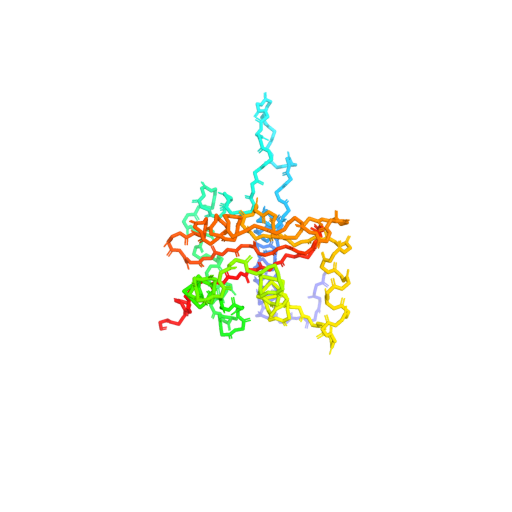 N . ASN A 1 93 ? -12.717 -6.555 19.437 1.00 64.12 93 ASN A N 1
ATOM 731 C CA . ASN A 1 93 ? -12.974 -5.272 18.761 1.00 64.12 93 ASN A CA 1
ATOM 732 C C . ASN A 1 93 ? -12.566 -4.006 19.551 1.00 64.12 93 ASN A C 1
ATOM 734 O O . ASN A 1 93 ? -13.196 -2.958 19.402 1.00 64.12 93 ASN A O 1
ATOM 738 N N . ASP A 1 94 ? -11.532 -4.087 20.394 1.00 67.19 94 ASP A N 1
ATOM 739 C CA . ASP A 1 94 ? -11.086 -2.948 21.191 1.00 67.19 94 ASP A CA 1
ATOM 740 C C . ASP A 1 94 ? -10.441 -1.911 20.266 1.00 67.19 94 ASP A C 1
ATOM 742 O O . ASP A 1 94 ? -9.450 -2.179 19.575 1.00 67.19 94 ASP A O 1
ATOM 746 N N . TYR A 1 95 ? -11.017 -0.710 20.263 1.00 68.50 95 TYR A N 1
ATOM 747 C CA . TYR A 1 95 ? -10.548 0.443 19.502 1.00 68.50 95 TYR A CA 1
ATOM 748 C C . TYR A 1 95 ? -9.039 0.684 19.687 1.00 68.50 95 TYR A C 1
ATOM 750 O O . TYR A 1 95 ? -8.342 1.011 18.725 1.00 68.50 95 TYR A O 1
ATOM 758 N N . SER A 1 96 ? -8.521 0.471 20.901 1.00 71.69 96 SER A N 1
ATOM 759 C CA . SER A 1 96 ? -7.107 0.691 21.225 1.00 71.69 96 SER A CA 1
ATOM 760 C C . SER A 1 96 ? -6.188 -0.233 20.424 1.00 71.69 96 SER A C 1
ATOM 762 O O . SER A 1 96 ? -5.179 0.207 19.886 1.00 71.69 96 SER A O 1
ATOM 764 N N . GLN A 1 97 ? -6.559 -1.504 20.264 1.00 69.38 97 GLN A N 1
ATOM 765 C CA . GLN A 1 97 ? -5.743 -2.468 19.522 1.00 69.38 97 GLN A CA 1
ATOM 766 C C . GLN A 1 97 ? -5.845 -2.296 18.007 1.00 69.38 97 GLN A C 1
ATOM 768 O O . GLN A 1 97 ? -4.877 -2.543 17.282 1.00 69.38 97 GLN A O 1
ATOM 773 N N . LEU A 1 98 ? -7.006 -1.845 17.522 1.00 69.88 98 LEU A N 1
ATOM 774 C CA . LEU A 1 98 ? -7.171 -1.464 16.122 1.00 69.88 98 LEU A CA 1
ATOM 775 C C . LEU A 1 98 ? -6.257 -0.302 15.756 1.00 69.88 98 LEU A C 1
ATOM 777 O O . LEU A 1 98 ? -5.610 -0.325 14.710 1.00 69.88 98 LEU A O 1
ATOM 781 N N . LEU A 1 99 ? -6.163 0.680 16.649 1.00 75.62 99 LEU A N 1
ATOM 782 C CA . LEU A 1 99 ? -5.286 1.823 16.477 1.00 75.62 99 LEU A CA 1
ATOM 783 C C . LEU A 1 99 ? -3.809 1.416 16.461 1.00 75.62 99 LEU A C 1
ATOM 785 O O . LEU A 1 99 ? -3.098 1.831 15.551 1.00 75.62 99 LEU A O 1
ATOM 789 N N . GLU A 1 100 ? -3.369 0.574 17.401 1.00 77.56 100 GLU A N 1
ATOM 790 C CA . GLU A 1 100 ? -1.993 0.044 17.424 1.00 77.56 100 GLU A CA 1
ATOM 791 C C . GLU A 1 100 ? -1.653 -0.708 16.132 1.00 77.56 100 GLU A C 1
ATOM 793 O O . GLU A 1 100 ? -0.603 -0.498 15.536 1.00 77.56 100 GLU A O 1
ATOM 798 N N . SER A 1 101 ? -2.591 -1.504 15.621 1.00 72.12 101 SER A N 1
ATOM 799 C CA . SER A 1 101 ? -2.421 -2.232 14.362 1.00 72.12 101 SER A CA 1
ATOM 800 C C . SER A 1 101 ? -2.229 -1.291 13.161 1.00 72.12 101 SER A C 1
ATOM 802 O O . SER A 1 101 ? -1.351 -1.499 12.321 1.00 72.12 101 SER A O 1
ATOM 804 N N . VAL A 1 102 ? -3.039 -0.231 13.065 1.00 77.00 102 VAL A N 1
ATOM 805 C CA . VAL A 1 102 ? -2.908 0.778 11.999 1.00 77.00 102 VAL A CA 1
ATOM 806 C C . VAL A 1 102 ? -1.614 1.581 12.156 1.00 77.00 102 VAL A C 1
ATOM 808 O O . VAL A 1 102 ? -0.969 1.904 11.158 1.00 77.00 102 VAL A O 1
ATOM 811 N N . LEU A 1 103 ? -1.214 1.878 13.393 1.00 81.00 103 LEU A N 1
ATOM 812 C CA . LEU A 1 103 ? 0.044 2.549 13.698 1.00 81.00 103 LEU A CA 1
ATOM 813 C C . LEU A 1 103 ? 1.254 1.720 13.292 1.00 81.00 103 LEU A C 1
ATOM 815 O O . LEU A 1 103 ? 2.122 2.250 12.608 1.00 81.00 103 LEU A O 1
ATOM 819 N N . ASP A 1 104 ? 1.312 0.445 13.667 1.00 79.12 104 ASP A N 1
ATOM 820 C CA . ASP A 1 104 ? 2.419 -0.439 13.302 1.00 79.12 104 ASP A CA 1
ATOM 821 C C . ASP A 1 104 ? 2.545 -0.541 11.775 1.00 79.12 104 ASP A C 1
ATOM 823 O O . ASP A 1 104 ? 3.642 -0.447 11.229 1.00 79.12 104 ASP A O 1
ATOM 827 N N . LEU A 1 105 ? 1.419 -0.608 11.060 1.00 76.81 105 LEU A N 1
ATOM 828 C CA . LEU A 1 105 ? 1.390 -0.575 9.599 1.00 76.81 105 LEU A CA 1
ATOM 829 C C . LEU A 1 105 ? 1.958 0.738 9.023 1.00 76.81 105 LEU A C 1
ATOM 831 O O . LEU A 1 105 ? 2.714 0.714 8.051 1.00 76.81 105 LEU A O 1
ATOM 835 N N . ILE A 1 106 ? 1.649 1.888 9.624 1.00 83.50 106 ILE A N 1
ATOM 836 C CA . ILE A 1 106 ? 2.214 3.179 9.206 1.00 83.50 106 ILE A CA 1
ATOM 837 C C . ILE A 1 106 ? 3.705 3.265 9.547 1.00 83.50 106 ILE A C 1
ATOM 839 O O . ILE A 1 106 ? 4.494 3.668 8.699 1.00 83.50 106 ILE A O 1
ATOM 843 N N . MET A 1 107 ? 4.113 2.821 10.733 1.00 83.44 107 MET A N 1
ATOM 844 C CA . MET A 1 107 ? 5.515 2.774 11.158 1.00 83.44 107 MET A CA 1
ATOM 845 C C . MET A 1 107 ? 6.365 1.855 10.267 1.00 83.44 107 MET A C 1
ATOM 847 O O . MET A 1 107 ? 7.534 2.145 10.041 1.00 83.44 107 MET A O 1
ATOM 851 N N . LEU A 1 108 ? 5.790 0.777 9.717 1.00 75.38 108 LEU A N 1
ATOM 852 C CA . LEU A 1 108 ? 6.466 -0.109 8.758 1.00 75.38 108 LEU A CA 1
ATOM 853 C C . LEU A 1 108 ? 6.694 0.538 7.384 1.00 75.38 108 LEU A C 1
ATOM 855 O O . LEU A 1 108 ? 7.584 0.119 6.648 1.00 75.38 108 LEU A O 1
ATOM 859 N N . THR A 1 109 ? 5.868 1.515 7.008 1.00 74.75 109 THR A N 1
ATOM 860 C CA . THR A 1 109 ? 5.887 2.130 5.666 1.00 74.75 109 THR A CA 1
ATOM 861 C C . THR A 1 109 ? 6.526 3.516 5.648 1.00 74.75 109 THR A C 1
ATOM 863 O O . THR A 1 109 ? 7.048 3.952 4.622 1.00 74.75 109 THR A O 1
ATOM 866 N N . SER A 1 110 ? 6.494 4.216 6.779 1.00 77.75 110 SER A N 1
ATOM 867 C CA . SER A 1 110 ? 6.912 5.606 6.926 1.00 77.75 110 SER A CA 1
ATOM 868 C C . SER A 1 110 ? 8.128 5.729 7.839 1.00 77.75 110 SER A C 1
ATOM 870 O O . SER A 1 110 ? 8.260 5.012 8.822 1.00 77.75 110 SER A O 1
ATOM 872 N N . ASN A 1 111 ? 8.978 6.724 7.582 1.00 78.19 111 ASN A N 1
ATOM 873 C CA . ASN A 1 111 ? 10.161 7.033 8.398 1.00 78.19 111 ASN A CA 1
ATOM 874 C C . ASN A 1 111 ? 9.834 7.862 9.661 1.00 78.19 111 ASN A C 1
ATOM 876 O O . ASN A 1 111 ? 10.573 8.785 10.015 1.00 78.19 111 ASN A O 1
ATOM 880 N N . PHE A 1 112 ? 8.721 7.573 10.341 1.00 80.94 112 PHE A N 1
ATOM 881 C CA . PHE A 1 112 ? 8.414 8.239 11.609 1.00 80.94 112 PHE A CA 1
ATOM 882 C C . PHE A 1 112 ? 9.405 7.797 12.687 1.00 80.94 112 PHE A C 1
ATOM 884 O O . PHE A 1 112 ? 9.680 6.609 12.850 1.00 80.94 112 PHE A O 1
ATOM 891 N N . LYS A 1 113 ? 9.951 8.765 13.430 1.00 79.56 113 LYS A N 1
ATOM 892 C CA . LYS A 1 113 ? 10.912 8.495 14.512 1.00 79.56 113 LYS A CA 1
ATOM 893 C C . LYS A 1 113 ? 10.224 8.130 15.821 1.00 79.56 113 LYS A C 1
ATOM 895 O O . LYS A 1 113 ? 10.817 7.443 16.646 1.00 79.56 113 LYS A O 1
ATOM 900 N N . ASP A 1 114 ? 8.996 8.603 16.003 1.00 85.06 114 ASP A N 1
ATOM 901 C CA . ASP A 1 114 ? 8.240 8.466 17.236 1.00 85.06 114 ASP A CA 1
ATOM 902 C C . ASP A 1 114 ? 6.791 8.041 16.952 1.00 85.06 114 ASP A C 1
ATOM 904 O O . ASP A 1 114 ? 6.151 8.505 16.003 1.00 85.06 114 ASP A O 1
ATOM 908 N N . ARG A 1 115 ? 6.262 7.149 17.797 1.00 83.44 115 ARG A N 1
ATOM 909 C CA . ARG A 1 115 ? 4.891 6.633 17.670 1.00 83.44 115 ARG A CA 1
ATOM 910 C C . ARG A 1 115 ? 3.828 7.702 17.928 1.00 83.44 115 ARG A C 1
ATOM 912 O O . ARG A 1 115 ? 2.783 7.681 17.286 1.00 83.44 115 ARG A O 1
ATOM 919 N N . SER A 1 116 ? 4.080 8.643 18.833 1.00 84.69 116 SER A N 1
ATOM 920 C CA . SER A 1 116 ? 3.189 9.772 19.114 1.00 84.69 116 SER A CA 1
ATOM 921 C C . SER A 1 116 ? 3.087 10.703 17.906 1.00 84.69 116 SER A C 1
ATOM 923 O O . SER A 1 116 ? 1.989 11.120 17.534 1.00 84.69 116 SER A O 1
ATOM 925 N N . GLU A 1 117 ? 4.211 10.970 17.234 1.00 86.25 117 GLU A N 1
ATOM 926 C CA . GLU A 1 117 ? 4.236 11.745 15.987 1.00 86.25 117 GLU A CA 1
ATOM 927 C C . GLU A 1 117 ? 3.443 11.040 14.875 1.00 86.25 117 GLU A C 1
ATOM 929 O O . GLU A 1 117 ? 2.589 11.657 14.225 1.00 86.25 117 GLU A O 1
ATOM 934 N N . ALA A 1 118 ? 3.669 9.734 14.695 1.00 85.19 118 ALA A N 1
ATOM 935 C CA . ALA A 1 118 ? 2.924 8.924 13.735 1.00 85.19 118 ALA A CA 1
ATOM 936 C C . ALA A 1 118 ? 1.418 8.952 14.033 1.00 85.19 118 ALA A C 1
ATOM 938 O O . ALA A 1 118 ? 0.612 9.177 13.130 1.00 85.19 118 ALA A O 1
ATOM 939 N N . LEU A 1 119 ? 1.030 8.815 15.303 1.00 85.69 119 LEU A N 1
ATOM 940 C CA . LEU A 1 119 ? -0.363 8.841 15.742 1.00 85.69 119 LEU A CA 1
ATOM 941 C C . LEU A 1 119 ? -1.046 10.177 15.465 1.00 85.69 119 LEU A C 1
ATOM 943 O O . LEU A 1 119 ? -2.135 10.215 14.883 1.00 85.69 119 LEU A O 1
ATOM 947 N N . GLN A 1 120 ? -0.406 11.283 15.843 1.00 85.69 120 GLN A N 1
ATOM 948 C CA . GLN A 1 120 ? -0.927 12.617 15.554 1.00 85.69 120 GLN A CA 1
ATOM 949 C C . GLN A 1 120 ? -1.089 12.828 14.047 1.00 85.69 120 GLN A C 1
ATOM 951 O O . GLN A 1 120 ? -2.120 13.336 13.596 1.00 85.69 120 GLN A O 1
ATOM 956 N N . THR A 1 121 ? -0.114 12.370 13.263 1.00 85.38 121 THR A N 1
ATOM 957 C CA . THR A 1 121 ? -0.147 12.470 11.804 1.00 85.38 121 THR A CA 1
ATOM 958 C C . THR A 1 121 ? -1.276 11.633 11.203 1.00 85.38 121 THR A C 1
ATOM 960 O O . THR A 1 121 ? -2.015 12.132 10.348 1.00 85.38 121 THR A O 1
ATOM 963 N N . CYS A 1 122 ? -1.475 10.406 11.687 1.00 85.94 122 CYS A N 1
ATOM 964 C CA . CYS A 1 122 ? -2.564 9.528 11.266 1.00 85.94 122 CYS A CA 1
ATOM 965 C C . CYS A 1 122 ? -3.933 10.167 11.524 1.00 85.94 122 CYS A C 1
ATOM 967 O O . CYS A 1 122 ? -4.780 10.176 10.632 1.00 85.94 122 CYS A O 1
ATOM 969 N N . PHE A 1 123 ? -4.143 10.787 12.688 1.00 85.62 123 PHE A N 1
ATOM 970 C CA . PHE A 1 123 ? -5.399 11.487 12.979 1.00 85.62 123 PHE A CA 1
ATOM 971 C C . PHE A 1 123 ? -5.590 12.760 12.152 1.00 85.62 123 PHE A C 1
ATOM 973 O O . PHE A 1 123 ? -6.708 13.074 11.732 1.00 85.62 123 PHE A O 1
ATOM 980 N N . MET A 1 124 ? -4.515 13.507 11.908 1.00 85.69 124 MET A N 1
ATOM 981 C CA . MET A 1 124 ? -4.580 14.774 11.183 1.00 85.69 124 MET A CA 1
ATOM 982 C C . MET A 1 124 ? -4.780 14.583 9.676 1.00 85.69 124 MET A C 1
ATOM 984 O O . MET A 1 124 ? -5.410 15.418 9.021 1.00 85.69 124 MET A O 1
ATOM 988 N N . ARG A 1 125 ? -4.233 13.506 9.106 1.00 84.88 125 ARG A N 1
ATOM 989 C CA . ARG A 1 125 ? -4.221 13.272 7.654 1.00 84.88 125 ARG A CA 1
ATOM 990 C C . ARG A 1 125 ? -5.193 12.176 7.227 1.00 84.88 125 ARG A C 1
ATOM 992 O O . ARG A 1 125 ? -5.718 12.260 6.120 1.00 84.88 125 ARG A O 1
ATOM 999 N N . GLY A 1 126 ? -5.507 11.243 8.118 1.00 86.44 126 GLY A N 1
ATOM 1000 C CA . GLY A 1 126 ? -6.302 10.057 7.831 1.00 86.44 126 GLY A CA 1
ATOM 1001 C C . GLY A 1 126 ? -5.478 8.966 7.149 1.00 86.44 126 GLY A C 1
ATOM 1002 O O . GLY A 1 126 ? -4.540 9.254 6.404 1.00 86.44 126 GLY A O 1
ATOM 1003 N N . VAL A 1 127 ? -5.854 7.715 7.400 1.00 88.00 127 VAL A N 1
ATOM 1004 C CA . VAL A 1 127 ? -5.209 6.518 6.851 1.00 88.00 127 VAL A CA 1
ATOM 1005 C C . VAL A 1 127 ? -6.218 5.756 6.013 1.00 88.00 127 VAL A C 1
ATOM 1007 O O . VAL A 1 127 ? -7.327 5.469 6.470 1.00 88.00 127 VAL A O 1
ATOM 1010 N N . VAL A 1 128 ? -5.830 5.418 4.788 1.00 88.75 128 VAL A N 1
ATOM 1011 C CA . VAL A 1 128 ? -6.671 4.694 3.835 1.00 88.75 128 VAL A CA 1
ATOM 1012 C C . VAL A 1 128 ? -5.898 3.505 3.292 1.00 88.75 128 VAL A C 1
ATOM 1014 O O . VAL A 1 128 ? -4.785 3.669 2.808 1.00 88.75 128 VAL A O 1
ATOM 1017 N N . LEU A 1 129 ? -6.493 2.318 3.328 1.00 88.38 129 LEU A N 1
ATOM 1018 C CA . LEU A 1 129 ? -5.929 1.103 2.745 1.00 88.38 129 LEU A CA 1
ATOM 1019 C C . LEU A 1 129 ? -6.907 0.555 1.710 1.00 88.38 129 LEU A C 1
ATOM 1021 O O . LEU A 1 129 ? -8.075 0.345 2.024 1.00 88.38 129 LEU A O 1
ATOM 1025 N N . ASN A 1 130 ? -6.453 0.345 0.473 1.00 87.81 130 ASN A N 1
ATOM 1026 C CA . ASN A 1 130 ? -7.277 -0.184 -0.626 1.00 87.81 130 ASN A CA 1
ATOM 1027 C C . ASN A 1 130 ? -8.617 0.562 -0.792 1.00 87.81 130 ASN A C 1
ATOM 1029 O O . ASN A 1 130 ? -9.690 -0.033 -0.938 1.00 87.81 130 ASN A O 1
ATOM 1033 N N . ASN A 1 131 ? -8.548 1.895 -0.724 1.00 85.56 131 ASN A N 1
ATOM 1034 C CA . ASN A 1 131 ? -9.698 2.802 -0.771 1.00 85.56 131 ASN A CA 1
ATOM 1035 C C . ASN A 1 131 ? -10.729 2.614 0.369 1.00 85.56 131 ASN A C 1
ATOM 1037 O O . ASN A 1 131 ? -11.891 2.994 0.234 1.00 85.56 131 ASN A O 1
ATOM 1041 N N . VAL A 1 132 ? -10.325 2.027 1.497 1.00 86.38 132 VAL A N 1
ATOM 1042 C CA . VAL A 1 132 ? -11.120 1.953 2.730 1.00 86.38 132 VAL A CA 1
ATOM 1043 C C . VAL A 1 132 ? -10.472 2.830 3.791 1.00 86.38 132 VAL A C 1
ATOM 1045 O O . VAL A 1 132 ? -9.276 2.714 4.054 1.00 86.38 132 VAL A O 1
ATOM 1048 N N . ASN A 1 133 ? -11.251 3.726 4.397 1.00 86.56 133 ASN A N 1
ATOM 1049 C CA . ASN A 1 133 ? -10.762 4.569 5.485 1.00 86.56 133 ASN A CA 1
ATOM 1050 C C . ASN A 1 133 ? -10.558 3.707 6.735 1.00 86.56 133 ASN A C 1
ATOM 1052 O O . ASN A 1 133 ? -11.527 3.222 7.315 1.00 86.56 133 ASN A O 1
ATOM 1056 N N . LEU A 1 134 ? -9.300 3.537 7.138 1.00 84.38 134 LEU A N 1
ATOM 1057 C CA . LEU A 1 134 ? -8.951 2.933 8.420 1.00 84.38 134 LEU A CA 1
ATOM 1058 C C . LEU A 1 134 ? -9.046 3.984 9.523 1.00 84.38 134 LEU A C 1
ATOM 1060 O O . LEU A 1 134 ? -9.667 3.744 10.543 1.00 84.38 134 LEU A O 1
ATOM 1064 N N . LEU A 1 135 ? -8.505 5.181 9.283 1.00 86.06 135 LEU A N 1
ATOM 1065 C CA . LEU A 1 135 ? -8.619 6.330 10.179 1.00 86.06 135 LEU A CA 1
ATOM 1066 C C . LEU A 1 135 ? -9.141 7.524 9.397 1.00 86.06 135 LEU A C 1
ATOM 1068 O O . LEU A 1 135 ? -8.505 7.982 8.445 1.00 86.06 135 LEU A O 1
ATOM 1072 N N . LYS A 1 136 ? -10.290 8.062 9.798 1.00 83.44 136 LYS A N 1
ATOM 1073 C CA . LYS A 1 136 ? -10.845 9.248 9.150 1.00 83.44 136 LYS A CA 1
ATOM 1074 C C . LYS A 1 136 ? -10.179 10.505 9.696 1.00 83.44 136 LYS A C 1
ATOM 1076 O O . LYS A 1 136 ? -10.032 10.687 10.903 1.00 83.44 136 LYS A O 1
ATOM 1081 N N . LYS A 1 137 ? -9.813 11.407 8.787 1.00 82.62 137 LYS A N 1
ATOM 1082 C CA . LYS A 1 137 ? -9.227 12.703 9.133 1.00 82.62 137 LYS A CA 1
ATOM 1083 C C . LYS A 1 137 ? -10.097 13.439 10.160 1.00 82.62 137 LYS A C 1
ATOM 1085 O O . LYS A 1 137 ? -11.272 13.692 9.907 1.00 82.62 137 LYS A O 1
ATOM 1090 N N . GLY A 1 138 ? -9.494 13.815 11.285 1.00 75.75 138 GLY A N 1
ATOM 1091 C CA . GLY A 1 138 ? -10.146 14.584 12.346 1.00 75.75 138 GLY A CA 1
ATOM 1092 C C . GLY A 1 138 ? -11.129 13.795 13.214 1.00 75.75 138 GLY A C 1
ATOM 1093 O O . GLY A 1 138 ? -11.659 14.373 14.159 1.00 75.75 138 GLY A O 1
ATOM 1094 N N . ASN A 1 139 ? -11.351 12.501 12.949 1.00 74.75 139 ASN A N 1
ATOM 1095 C CA . ASN A 1 139 ? -12.235 11.672 13.761 1.00 74.75 139 ASN A CA 1
ATOM 1096 C C . ASN A 1 139 ? -11.460 10.545 14.452 1.00 74.75 139 ASN A C 1
ATOM 1098 O O . ASN A 1 139 ? -11.078 9.555 13.833 1.00 74.75 139 ASN A O 1
ATOM 1102 N N . LYS A 1 140 ? -11.237 10.717 15.757 1.00 66.88 140 LYS A N 1
ATOM 1103 C CA . LYS A 1 140 ? -10.434 9.821 16.598 1.00 66.88 140 LYS A CA 1
ATOM 1104 C C . LYS A 1 140 ? -11.199 8.598 17.111 1.00 66.88 140 LYS A C 1
ATOM 1106 O O . LYS A 1 140 ? -10.686 7.943 18.000 1.00 66.88 140 LYS A O 1
ATOM 1111 N N . PHE A 1 141 ? -12.423 8.332 16.652 1.00 64.00 141 PHE A N 1
ATOM 1112 C CA . PHE A 1 141 ? -13.242 7.236 17.196 1.00 64.00 141 PHE A CA 1
ATOM 1113 C C . PHE A 1 141 ? -13.976 6.412 16.126 1.00 64.00 141 PHE A C 1
ATOM 1115 O O . PHE A 1 141 ? -14.654 5.446 16.454 1.00 64.00 141 PHE A O 1
ATOM 1122 N N . GLU A 1 142 ? -13.821 6.740 14.840 1.00 66.12 142 GLU A N 1
ATOM 1123 C CA . GLU A 1 142 ? -14.417 5.986 13.725 1.00 66.12 142 GLU A CA 1
ATOM 1124 C C . GLU A 1 142 ? -13.436 4.929 13.182 1.00 66.12 142 GLU A C 1
ATOM 1126 O O . GLU A 1 142 ? -13.024 4.989 12.025 1.00 66.12 142 GLU A O 1
ATOM 1131 N N . MET A 1 143 ? -13.044 3.961 14.017 1.00 71.62 143 MET A N 1
ATOM 1132 C CA . MET A 1 143 ? -12.444 2.706 13.540 1.00 71.62 143 MET A CA 1
ATOM 1133 C C . MET A 1 143 ? -1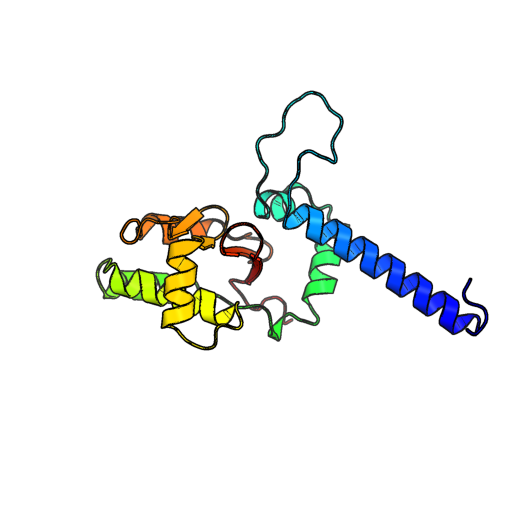3.412 1.564 13.765 1.00 71.62 143 MET A C 1
ATOM 1135 O O . MET A 1 143 ? -13.965 1.427 14.853 1.00 71.62 143 MET A O 1
ATOM 1139 N N . SER A 1 144 ? -13.590 0.736 12.738 1.00 75.25 144 SER A N 1
ATOM 1140 C CA . SER A 1 144 ? -14.447 -0.436 12.813 1.00 75.25 144 SER A CA 1
ATOM 1141 C C . SER A 1 144 ? -13.701 -1.677 12.300 1.00 75.25 144 SER A C 1
ATOM 1143 O O . SER A 1 144 ? -12.940 -1.584 11.326 1.00 75.25 144 SER A O 1
ATOM 1145 N N . PRO A 1 145 ? -13.891 -2.845 12.935 1.00 75.12 145 PRO A N 1
ATOM 1146 C CA . PRO A 1 145 ? -13.357 -4.118 12.454 1.00 75.12 145 PRO A CA 1
ATOM 1147 C C . PRO A 1 145 ? -13.781 -4.433 11.016 1.00 75.12 145 PRO A C 1
ATOM 1149 O O . PRO A 1 145 ? -12.998 -4.983 10.242 1.00 75.12 145 PRO A O 1
ATOM 1152 N N . GLU A 1 146 ? -14.998 -4.041 10.634 1.00 81.44 146 GLU A N 1
ATOM 1153 C CA . GLU A 1 146 ? -15.550 -4.251 9.296 1.00 81.44 146 GLU A CA 1
ATOM 1154 C C . GLU A 1 146 ? -14.748 -3.487 8.242 1.00 81.44 146 GLU A C 1
ATOM 1156 O O . GLU A 1 146 ? -14.465 -4.035 7.178 1.00 81.44 146 GLU A O 1
ATOM 1161 N N . ASN A 1 147 ? -14.318 -2.255 8.540 1.00 82.81 147 ASN A N 1
ATOM 1162 C CA . ASN A 1 147 ? -13.470 -1.476 7.637 1.00 82.81 147 ASN A CA 1
ATOM 1163 C C . ASN A 1 147 ? -12.107 -2.143 7.437 1.00 82.81 147 ASN A C 1
ATOM 1165 O O . ASN A 1 147 ? -11.602 -2.200 6.317 1.00 82.81 147 ASN A O 1
ATOM 1169 N N . ILE A 1 148 ? -11.520 -2.689 8.499 1.00 79.31 148 ILE A N 1
ATOM 1170 C CA . ILE A 1 148 ? -10.236 -3.388 8.414 1.00 79.31 148 ILE A CA 1
ATOM 1171 C C . ILE A 1 148 ? -10.382 -4.670 7.595 1.00 79.31 148 ILE A C 1
ATOM 1173 O O . ILE A 1 148 ? -9.611 -4.903 6.662 1.00 79.31 148 ILE A O 1
ATOM 1177 N N . GLN A 1 149 ? -11.415 -5.466 7.870 1.00 78.88 149 GLN A N 1
ATOM 1178 C CA . GLN A 1 149 ? -11.705 -6.670 7.098 1.00 78.88 149 GLN A CA 1
ATOM 1179 C C . GLN A 1 149 ? -11.977 -6.342 5.621 1.00 78.88 149 GLN A C 1
ATOM 1181 O O . GLN A 1 149 ? -11.443 -7.011 4.734 1.00 78.88 149 GLN A O 1
ATOM 1186 N N . ALA A 1 150 ? -12.741 -5.283 5.343 1.00 84.88 150 ALA A N 1
ATOM 1187 C CA . ALA A 1 150 ? -12.999 -4.809 3.989 1.00 84.88 150 ALA A CA 1
ATOM 1188 C C . ALA A 1 150 ? -11.702 -4.381 3.286 1.00 84.88 150 ALA A C 1
ATOM 1190 O O . ALA A 1 150 ? -11.470 -4.787 2.147 1.00 84.88 150 ALA A O 1
ATOM 1191 N N . ALA A 1 151 ? -10.824 -3.632 3.958 1.00 85.25 151 ALA A N 1
ATOM 1192 C CA . ALA A 1 151 ? -9.542 -3.203 3.404 1.00 85.25 151 ALA A CA 1
ATOM 1193 C C . ALA A 1 151 ? -8.660 -4.398 3.011 1.00 85.25 151 ALA A C 1
ATOM 1195 O O . ALA A 1 151 ? -8.103 -4.426 1.911 1.00 85.25 151 ALA A O 1
ATOM 1196 N N . PHE A 1 152 ? -8.587 -5.419 3.872 1.00 82.56 152 PHE A N 1
ATOM 1197 C CA . PHE A 1 152 ? -7.821 -6.638 3.609 1.00 82.56 152 PHE A CA 1
ATOM 1198 C C . PHE A 1 152 ? -8.441 -7.538 2.534 1.00 82.56 152 PHE A C 1
ATOM 1200 O O . PHE A 1 152 ? -7.716 -8.175 1.775 1.00 82.56 152 PHE A O 1
ATOM 1207 N N . SER A 1 153 ? -9.769 -7.567 2.415 1.00 83.00 153 SER A N 1
ATOM 1208 C CA . SER A 1 153 ? -10.450 -8.344 1.369 1.00 83.00 153 SER A CA 1
ATOM 1209 C C . SER A 1 153 ? -10.229 -7.799 -0.045 1.00 83.00 153 SER A C 1
ATOM 1211 O O . SER A 1 153 ? -10.369 -8.537 -1.017 1.00 83.00 153 SER A O 1
ATOM 1213 N N . ARG A 1 154 ? -9.879 -6.511 -0.163 1.00 86.44 154 ARG A N 1
ATOM 1214 C CA . ARG A 1 154 ? -9.733 -5.816 -1.447 1.00 86.44 154 ARG A CA 1
ATOM 1215 C C . ARG A 1 154 ? -8.369 -5.972 -2.097 1.00 86.44 154 ARG A C 1
ATOM 1217 O O . ARG A 1 154 ? -8.244 -5.567 -3.244 1.00 86.44 154 ARG A O 1
ATOM 1224 N N . PHE A 1 155 ? -7.371 -6.524 -1.402 1.00 84.69 155 PHE A N 1
ATOM 1225 C CA . PHE A 1 155 ? -6.049 -6.752 -1.988 1.00 84.69 155 PHE A CA 1
ATOM 1226 C C . PHE A 1 155 ? -6.159 -7.480 -3.325 1.00 84.69 155 PHE A C 1
ATOM 1228 O O . PHE A 1 155 ? -7.003 -8.362 -3.501 1.00 84.69 155 PHE A O 1
ATOM 1235 N N . ASP A 1 156 ? -5.289 -7.118 -4.263 1.00 82.31 156 ASP A N 1
ATOM 1236 C CA . ASP A 1 156 ? -5.274 -7.782 -5.551 1.00 82.31 156 ASP A CA 1
ATOM 1237 C C . ASP A 1 156 ? -4.945 -9.270 -5.373 1.00 82.31 156 ASP A C 1
ATOM 1239 O O . ASP A 1 156 ? -3.907 -9.637 -4.827 1.00 82.31 156 ASP A O 1
ATOM 1243 N N . GLN A 1 157 ? -5.850 -10.138 -5.821 1.00 77.50 157 GLN A N 1
ATOM 1244 C CA . GLN A 1 157 ? -5.754 -11.578 -5.570 1.00 77.50 157 GLN A CA 1
ATOM 1245 C C . GLN A 1 157 ? -4.618 -12.236 -6.358 1.00 77.50 157 GLN A C 1
ATOM 1247 O O . GLN A 1 157 ? -4.081 -13.258 -5.930 1.00 77.50 157 GLN A O 1
ATOM 1252 N N . THR A 1 158 ? -4.253 -11.649 -7.498 1.00 74.94 158 THR A N 1
ATOM 1253 C CA . THR A 1 158 ? -3.237 -12.192 -8.404 1.00 74.94 158 THR A CA 1
ATOM 1254 C C . THR A 1 158 ? -1.832 -11.916 -7.878 1.00 74.94 158 THR A C 1
ATOM 1256 O O . THR A 1 158 ? -0.969 -12.790 -7.864 1.00 74.94 158 THR A O 1
ATOM 1259 N N . THR A 1 159 ? -1.602 -10.684 -7.439 1.00 74.31 159 THR A N 1
ATOM 1260 C CA . THR A 1 159 ? -0.292 -10.139 -7.070 1.00 74.31 159 THR A CA 1
ATOM 1261 C C . THR A 1 159 ? -0.090 -10.092 -5.554 1.00 74.31 159 THR A C 1
ATOM 1263 O O . THR A 1 159 ? 1.042 -10.088 -5.077 1.00 74.31 159 THR A O 1
ATOM 1266 N N . GLY A 1 160 ? -1.176 -10.055 -4.779 1.00 79.00 160 GLY A N 1
ATOM 1267 C CA . GLY A 1 160 ? -1.156 -9.782 -3.346 1.00 79.00 160 GLY A CA 1
ATOM 1268 C C . GLY A 1 160 ? -0.873 -8.318 -2.997 1.00 79.00 160 GLY A C 1
ATOM 1269 O O . GLY A 1 160 ? -0.667 -8.037 -1.814 1.00 79.00 160 GLY A O 1
ATOM 1270 N N . LEU A 1 161 ? -0.838 -7.407 -3.980 1.00 84.88 161 LEU A N 1
ATOM 1271 C CA . LEU A 1 161 ? -0.560 -5.983 -3.788 1.00 84.88 161 LEU A CA 1
ATOM 1272 C C . LEU A 1 161 ? -1.782 -5.207 -3.296 1.00 84.88 161 LEU A C 1
ATOM 1274 O O . LEU A 1 161 ? -2.929 -5.479 -3.657 1.00 84.88 161 LEU A O 1
ATOM 1278 N N . GLY A 1 162 ? -1.503 -4.197 -2.487 1.00 87.56 162 GLY A N 1
ATOM 1279 C CA . GLY A 1 162 ? -2.443 -3.191 -2.031 1.00 87.56 162 GLY A CA 1
ATOM 1280 C C . GLY A 1 162 ? -1.787 -1.819 -1.982 1.00 87.56 162 GLY A C 1
ATOM 1281 O O . GLY A 1 162 ? -0.571 -1.677 -2.142 1.00 87.56 162 GLY A O 1
ATOM 1282 N N . ILE A 1 163 ? -2.615 -0.805 -1.760 1.00 88.31 163 ILE A N 1
ATOM 1283 C CA . ILE A 1 163 ? -2.197 0.593 -1.699 1.00 88.31 163 ILE A CA 1
ATOM 1284 C C . ILE A 1 163 ? -2.564 1.153 -0.336 1.00 88.31 163 ILE A C 1
ATOM 1286 O O . ILE A 1 163 ? -3.745 1.265 0.006 1.00 88.31 163 ILE A O 1
ATOM 1290 N N . LEU A 1 164 ? -1.537 1.523 0.420 1.00 89.12 164 LEU A N 1
ATOM 1291 C CA . LEU A 1 164 ? -1.670 2.299 1.640 1.00 89.12 164 LEU A CA 1
ATOM 1292 C C . LEU A 1 164 ? -1.505 3.779 1.314 1.00 89.12 164 LEU A C 1
ATOM 1294 O O . LEU A 1 164 ? -0.592 4.158 0.586 1.00 89.12 164 LEU A O 1
ATOM 1298 N N . ARG A 1 165 ? -2.359 4.618 1.890 1.00 89.50 165 ARG A N 1
ATOM 1299 C CA . ARG A 1 165 ? -2.319 6.068 1.744 1.00 89.50 165 ARG A CA 1
ATOM 1300 C C . ARG A 1 165 ? -2.398 6.761 3.098 1.00 89.50 165 ARG A C 1
ATOM 1302 O O . ARG A 1 165 ? -3.300 6.478 3.888 1.00 89.50 165 ARG A O 1
ATOM 1309 N N . LEU A 1 166 ? -1.514 7.734 3.304 1.00 87.56 166 LEU A N 1
ATOM 1310 C CA . LEU A 1 166 ? -1.548 8.677 4.420 1.00 87.56 166 LEU A CA 1
ATOM 1311 C C . LEU A 1 166 ? -1.852 10.082 3.881 1.00 87.56 166 LEU A C 1
ATOM 1313 O O . LEU A 1 166 ? -1.062 10.715 3.179 1.00 87.56 166 LEU A O 1
ATOM 1317 N N . GLY A 1 167 ? -3.042 10.596 4.188 1.00 83.88 167 GLY A N 1
ATOM 1318 C CA . GLY A 1 167 ? -3.500 11.870 3.635 1.00 83.88 167 GLY A CA 1
ATOM 1319 C C . GLY A 1 167 ? -3.690 11.850 2.115 1.00 83.88 167 GLY A C 1
ATOM 1320 O O . GLY A 1 167 ? -4.308 10.942 1.571 1.00 83.88 167 GLY A O 1
ATOM 1321 N N . LYS A 1 168 ? -3.234 12.911 1.435 1.00 78.44 168 LYS A N 1
ATOM 1322 C CA . LYS A 1 168 ? -3.445 13.107 -0.013 1.00 78.44 168 LYS A CA 1
ATOM 1323 C C . LYS A 1 168 ? -2.254 12.716 -0.888 1.00 78.44 168 LYS A C 1
ATOM 1325 O O . LYS A 1 168 ? -2.454 12.418 -2.056 1.00 78.44 168 LYS A O 1
ATOM 1330 N N . ASN A 1 169 ? -1.041 12.777 -0.344 1.00 78.06 169 ASN A N 1
ATOM 1331 C CA . ASN A 1 169 ? 0.178 12.796 -1.158 1.00 78.06 169 ASN A CA 1
ATOM 1332 C C . ASN A 1 169 ? 1.076 11.582 -0.918 1.00 78.06 169 ASN A C 1
ATOM 1334 O O . ASN A 1 169 ? 1.921 11.288 -1.756 1.00 78.06 169 ASN A O 1
ATOM 1338 N N . GLU A 1 170 ? 0.917 10.898 0.212 1.00 84.62 170 GLU A N 1
ATOM 1339 C CA . GLU A 1 170 ? 1.780 9.783 0.580 1.00 84.62 170 GLU A CA 1
ATOM 1340 C C . GLU A 1 170 ? 1.065 8.474 0.303 1.00 84.62 170 GLU A C 1
ATOM 1342 O O . GLU A 1 170 ? -0.002 8.201 0.858 1.00 84.62 170 GLU A O 1
ATOM 1347 N N . HIS A 1 171 ? 1.666 7.695 -0.589 1.00 87.50 171 HIS A N 1
ATOM 1348 C CA . HIS A 1 171 ? 1.149 6.425 -1.051 1.00 87.50 171 HIS A CA 1
ATOM 1349 C C . HIS A 1 171 ? 2.277 5.400 -1.061 1.00 87.50 171 HIS A C 1
ATOM 1351 O O . HIS A 1 171 ? 3.386 5.699 -1.504 1.00 87.50 171 HIS A O 1
ATOM 1357 N N . TRP A 1 172 ? 1.974 4.185 -0.623 1.00 87.12 172 TRP A N 1
ATOM 1358 C CA . TRP A 1 172 ? 2.908 3.070 -0.627 1.00 87.12 172 TRP A CA 1
ATOM 1359 C C . TRP A 1 172 ? 2.251 1.834 -1.217 1.00 87.12 172 TRP A C 1
ATOM 1361 O O . TRP A 1 172 ? 1.078 1.548 -0.959 1.00 87.12 172 TRP A O 1
ATOM 1371 N N . PHE A 1 173 ? 3.041 1.072 -1.970 1.00 87.00 173 PHE A N 1
ATOM 1372 C CA . PHE A 1 173 ? 2.715 -0.319 -2.238 1.00 87.00 173 PHE A CA 1
ATOM 1373 C C . PHE A 1 173 ? 2.933 -1.131 -0.965 1.00 87.00 173 PHE A C 1
ATOM 1375 O O . PHE A 1 173 ? 3.969 -1.017 -0.313 1.00 87.00 173 PHE A O 1
ATOM 1382 N N . VAL A 1 174 ? 1.960 -1.972 -0.645 1.00 86.25 174 VAL A N 1
ATOM 1383 C CA . VAL A 1 174 ? 2.038 -2.945 0.443 1.00 86.25 174 VAL A CA 1
ATOM 1384 C C . VAL A 1 174 ? 1.655 -4.318 -0.094 1.00 86.25 174 VAL A C 1
ATOM 1386 O O . VAL A 1 174 ? 0.852 -4.415 -1.022 1.00 86.25 174 VAL A O 1
ATOM 1389 N N . ALA A 1 175 ? 2.227 -5.386 0.453 1.00 83.00 175 ALA A N 1
ATOM 1390 C CA . ALA A 1 175 ? 2.009 -6.743 -0.050 1.00 83.00 175 ALA A CA 1
ATOM 1391 C C . ALA A 1 175 ? 1.482 -7.669 1.050 1.00 83.00 175 ALA A C 1
ATOM 1393 O O . ALA A 1 175 ? 1.883 -7.557 2.200 1.00 83.00 175 ALA A O 1
ATOM 1394 N N . THR A 1 176 ? 0.608 -8.616 0.705 1.00 75.50 176 THR A N 1
ATOM 1395 C CA . THR A 1 176 ? 0.094 -9.632 1.655 1.00 75.50 176 THR A CA 1
ATOM 1396 C C . THR A 1 176 ? 0.877 -10.935 1.663 1.00 75.50 176 THR A C 1
ATOM 1398 O O . THR A 1 176 ? 0.670 -11.797 2.518 1.00 75.50 176 THR A O 1
ATOM 1401 N N . LYS A 1 177 ? 1.770 -11.100 0.688 1.00 67.88 177 LYS A N 1
ATOM 1402 C CA . LYS A 1 177 ? 2.689 -12.225 0.560 1.00 67.88 177 LYS A CA 1
ATOM 1403 C C . LYS A 1 177 ? 3.990 -11.693 -0.010 1.00 67.88 177 LYS A C 1
ATOM 1405 O O . LYS A 1 177 ? 3.968 -10.865 -0.917 1.00 67.88 177 LYS A O 1
ATOM 1410 N N . SER A 1 178 ? 5.112 -12.232 0.443 1.00 54.97 178 SER A N 1
ATOM 1411 C CA . SER A 1 178 ? 6.428 -11.942 -0.124 1.00 54.97 178 SER A CA 1
ATOM 1412 C C . SER A 1 178 ? 6.636 -12.578 -1.506 1.00 54.97 178 SER A C 1
ATOM 1414 O O . SER A 1 178 ? 7.773 -12.797 -1.885 1.00 54.97 178 SER A O 1
ATOM 1416 N N . ASN A 1 179 ? 5.586 -12.871 -2.290 1.00 49.28 179 ASN A N 1
ATOM 1417 C CA . ASN A 1 179 ? 5.654 -13.593 -3.577 1.00 49.28 179 ASN A CA 1
ATOM 1418 C C . ASN A 1 179 ? 6.530 -12.919 -4.657 1.00 49.28 179 ASN A C 1
ATOM 1420 O O . ASN A 1 179 ? 6.653 -13.432 -5.765 1.00 49.28 179 ASN A O 1
ATOM 1424 N N . PHE A 1 180 ? 7.157 -11.789 -4.350 1.00 49.16 180 PHE A N 1
ATOM 1425 C CA . PHE A 1 180 ? 8.272 -11.251 -5.113 1.00 49.16 180 PHE A CA 1
ATOM 1426 C C . PHE A 1 180 ? 9.594 -12.025 -4.923 1.00 49.16 180 PHE A C 1
ATOM 1428 O O . PHE A 1 180 ? 10.539 -11.807 -5.680 1.00 49.16 180 PHE A O 1
ATOM 1435 N N . THR A 1 181 ? 9.661 -12.938 -3.954 1.00 39.56 181 THR A N 1
ATOM 1436 C CA . THR A 1 181 ? 10.688 -13.976 -3.847 1.00 39.56 181 THR A CA 1
ATOM 1437 C C . THR A 1 181 ? 10.140 -15.281 -4.428 1.00 39.56 181 THR A C 1
ATOM 1439 O O . THR A 1 181 ? 9.420 -16.016 -3.749 1.00 39.56 181 THR A O 1
ATOM 1442 N N . GLN A 1 182 ? 10.468 -15.548 -5.690 1.00 34.66 182 GLN A N 1
ATOM 1443 C CA . GLN A 1 182 ? 10.803 -16.902 -6.135 1.00 34.66 182 GLN A CA 1
ATOM 1444 C C . GLN A 1 182 ? 12.313 -16.953 -6.313 1.00 34.66 182 GLN A C 1
ATOM 1446 O O . GLN A 1 182 ? 12.838 -16.005 -6.950 1.00 34.66 182 GLN A O 1
#

pLDDT: mean 74.13, std 13.05, range [34.66, 89.5]

Secondary structure (DSSP, 8-state):
--TT--HHHHHHHHHHHHHHHHHHHHHHHHHS--GGG---SS------HHHIIIIIS-HHHHHHHHHHHGGGGGGS-B--HHHHHHHHHHHTS-HHHHHHHHHHHHHHHS--S-HHHHHHHHHHH-EEETTEEEE-TT-SS---HHHHHHHHHTS-TTT-EEEEEETTTEEEEEESS-TT--

Sequence (182 aa):
MFSGFSYQEKTLVSTFLVYALQASELATRIFFPSSVNCPNDSLPVDKTSLEIIQNELSSSERNYLFSCLKPSAQFLPVIYPKDFTDSLKRSGNDYSQLLESVLDLIMLTSNFKDRSEALQTCFMRGVVLNNVNLLKKGNKFEMSPENIQAAFSRFDQTTGLGILRLGKNEHWFVATKSNFTQ